Protein AF-A0A9N9C4Y1-F1 (afdb_monomer_lite)

Radius of gyration: 11.54 Å; chains: 1; bounding box: 32×22×26 Å

Organism: NCBI:txid144679

pLDDT: mean 73.57, std 11.87, range [47.16, 89.56]

Sequence (72 aa):
MAEVNNPETMQSLCKKFEAILRSGATQLSPEAISDIITAKDSANALRNLAKKYNVSYERIREIWEFAIAINN

Secondary structure (DSSP, 8-state):
---TT-HHHHHHHHHHHHHHHHHTT----HHHHHHHHHS-S-HHHHHHHHHHHT--HHHHHHHHHHHHHH--

Structure (mmCIF, N/CA/C/O backbone):
data_AF-A0A9N9C4Y1-F1
#
_entry.id   AF-A0A9N9C4Y1-F1
#
loop_
_atom_site.group_PDB
_atom_site.id
_atom_site.type_symbol
_atom_site.label_atom_id
_atom_site.label_alt_id
_atom_site.label_comp_id
_atom_site.label_asym_id
_atom_site.label_entity_id
_atom_site.label_seq_id
_atom_site.pdbx_PDB_ins_code
_atom_site.Cartn_x
_atom_site.Cartn_y
_atom_site.Cartn_z
_atom_site.occupancy
_atom_site.B_iso_or_equiv
_atom_site.auth_seq_id
_atom_site.auth_comp_id
_atom_site.auth_asym_id
_atom_site.auth_atom_id
_atom_site.pdbx_PDB_model_num
ATOM 1 N N . MET A 1 1 ? 19.300 -0.927 -13.202 1.00 50.53 1 MET A N 1
ATOM 2 C CA . MET A 1 1 ? 18.982 -0.648 -11.783 1.00 50.53 1 MET A CA 1
ATOM 3 C C . MET A 1 1 ? 19.028 0.856 -11.587 1.00 50.53 1 MET A C 1
ATOM 5 O O . MET A 1 1 ? 19.998 1.448 -12.033 1.00 50.53 1 MET A O 1
ATOM 9 N N . ALA A 1 2 ? 18.013 1.399 -10.909 1.00 52.56 2 ALA A N 1
ATOM 10 C CA . ALA A 1 2 ? 17.797 2.803 -10.533 1.00 52.56 2 ALA A CA 1
ATOM 11 C C . ALA A 1 2 ? 17.101 3.709 -11.568 1.00 52.56 2 ALA A C 1
ATOM 13 O O . ALA A 1 2 ? 17.754 4.401 -12.332 1.00 52.56 2 ALA A O 1
ATOM 14 N N . GLU A 1 3 ? 15.770 3.801 -11.464 1.00 47.16 3 GLU A N 1
ATOM 15 C CA . GLU A 1 3 ? 15.059 5.070 -11.702 1.00 47.16 3 GLU A CA 1
ATOM 16 C C . GLU A 1 3 ? 13.876 5.263 -10.727 1.00 47.16 3 GLU A C 1
ATOM 18 O O . GLU A 1 3 ? 12.852 5.856 -11.037 1.00 47.16 3 GLU A O 1
ATOM 23 N N . VAL A 1 4 ? 14.032 4.787 -9.485 1.00 49.28 4 VAL A N 1
ATOM 24 C CA . VAL A 1 4 ? 13.041 4.984 -8.402 1.00 49.28 4 VAL A CA 1
ATOM 25 C C . VAL A 1 4 ? 13.135 6.396 -7.785 1.00 49.28 4 VAL A C 1
ATOM 27 O O . VAL A 1 4 ? 12.472 6.695 -6.802 1.00 49.28 4 VAL A O 1
ATOM 30 N N . ASN A 1 5 ? 13.972 7.279 -8.345 1.00 51.16 5 ASN A N 1
ATOM 31 C CA . ASN A 1 5 ? 14.236 8.625 -7.821 1.00 51.16 5 ASN A CA 1
ATOM 32 C C . ASN A 1 5 ? 13.703 9.751 -8.719 1.00 51.16 5 ASN A C 1
ATOM 34 O O . ASN A 1 5 ? 14.016 10.911 -8.459 1.00 51.16 5 ASN A O 1
ATOM 38 N N . ASN A 1 6 ? 12.917 9.448 -9.761 1.00 54.06 6 ASN A N 1
ATOM 39 C CA . ASN A 1 6 ? 12.303 10.501 -10.565 1.00 54.06 6 ASN A CA 1
ATOM 40 C C . ASN A 1 6 ? 10.958 10.919 -9.925 1.00 54.06 6 ASN A C 1
ATOM 42 O O . ASN A 1 6 ? 10.032 10.104 -9.849 1.00 54.06 6 ASN A O 1
ATOM 46 N N . PRO A 1 7 ? 10.815 12.163 -9.427 1.00 53.34 7 PRO A N 1
ATOM 47 C CA . PRO A 1 7 ? 9.617 12.606 -8.704 1.00 53.34 7 PRO A CA 1
ATOM 48 C C . PRO A 1 7 ? 8.346 12.573 -9.567 1.00 53.34 7 PRO A C 1
ATOM 50 O O . PRO A 1 7 ? 7.238 12.479 -9.039 1.00 53.34 7 PRO A O 1
ATOM 53 N N . GLU A 1 8 ? 8.492 12.589 -10.893 1.00 57.09 8 GLU A N 1
ATOM 54 C CA . GLU A 1 8 ? 7.386 12.477 -11.848 1.00 57.09 8 GLU A CA 1
ATOM 55 C C . GLU A 1 8 ? 6.756 11.076 -11.847 1.00 57.09 8 GLU A C 1
ATOM 57 O O . GLU A 1 8 ? 5.530 10.940 -11.917 1.00 57.09 8 GLU A O 1
ATOM 62 N N . THR A 1 9 ? 7.568 10.029 -11.672 1.00 64.88 9 THR A N 1
ATOM 63 C CA . THR A 1 9 ? 7.110 8.633 -11.613 1.00 64.88 9 THR A CA 1
ATOM 64 C C . THR A 1 9 ? 6.311 8.387 -10.337 1.00 64.88 9 THR A C 1
ATOM 66 O O . THR A 1 9 ? 5.227 7.806 -10.385 1.00 64.88 9 THR A O 1
ATOM 69 N N . MET A 1 10 ? 6.780 8.927 -9.208 1.00 60.81 10 MET A N 1
ATOM 70 C CA . MET A 1 10 ? 6.092 8.844 -7.915 1.00 60.81 10 MET A CA 1
ATOM 71 C C . MET A 1 10 ? 4.752 9.595 -7.931 1.00 60.81 10 MET A C 1
ATOM 73 O O . MET A 1 10 ? 3.752 9.105 -7.412 1.00 60.81 10 MET A O 1
ATOM 77 N N . GLN A 1 11 ? 4.699 10.763 -8.580 1.00 64.75 11 GLN A N 1
ATOM 78 C CA . GLN A 1 11 ? 3.473 11.557 -8.687 1.00 64.75 11 GLN A CA 1
ATOM 79 C C . GLN A 1 11 ? 2.427 10.890 -9.599 1.00 64.75 11 GLN A C 1
ATOM 81 O O . GLN A 1 11 ? 1.231 10.906 -9.298 1.00 64.75 11 GLN A O 1
ATOM 86 N N . SER A 1 12 ? 2.875 10.258 -10.688 1.00 68.69 12 SER A N 1
ATOM 87 C CA . SER A 1 12 ? 2.023 9.464 -11.583 1.00 68.69 12 SER A CA 1
ATOM 88 C C . SER A 1 12 ? 1.497 8.194 -1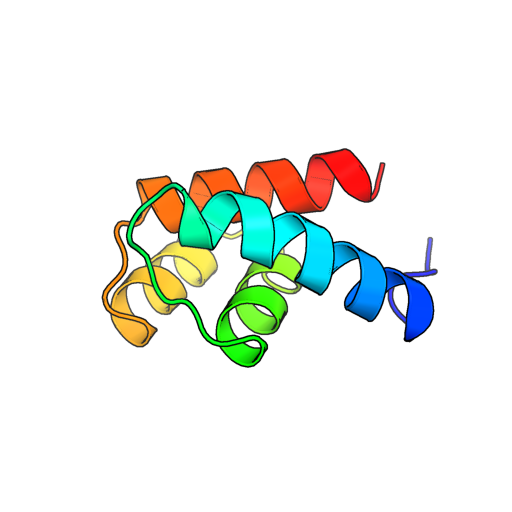0.898 1.00 68.69 12 SER A C 1
ATOM 90 O O . SER A 1 12 ? 0.309 7.874 -11.005 1.00 68.69 12 SER A O 1
ATOM 92 N N . LEU A 1 13 ? 2.346 7.518 -10.114 1.00 69.00 13 LEU A N 1
ATOM 93 C CA . LEU A 1 13 ? 1.965 6.385 -9.265 1.00 69.00 13 LEU A CA 1
ATOM 94 C C . LEU A 1 13 ? 0.915 6.800 -8.231 1.00 69.00 13 LEU A C 1
ATOM 96 O O . LEU A 1 13 ? -0.139 6.170 -8.169 1.00 69.00 13 LEU A O 1
ATOM 100 N N . CYS A 1 14 ? 1.138 7.889 -7.488 1.00 67.12 14 CYS A N 1
ATOM 101 C CA . CYS A 1 14 ? 0.174 8.407 -6.515 1.00 67.12 14 CYS A CA 1
ATOM 102 C C . CYS A 1 14 ? -1.202 8.670 -7.140 1.00 67.12 14 CYS A C 1
ATOM 104 O O . CYS A 1 14 ? -2.201 8.234 -6.578 1.00 67.12 14 CYS A O 1
ATOM 106 N N . LYS A 1 15 ? -1.274 9.280 -8.333 1.00 70.25 15 LYS A N 1
ATOM 107 C CA . LYS A 1 15 ? -2.554 9.502 -9.037 1.00 70.25 15 LYS A CA 1
ATOM 108 C C . LYS A 1 15 ? -3.253 8.200 -9.443 1.00 70.25 15 LYS A C 1
ATOM 110 O O . LYS A 1 15 ? -4.476 8.103 -9.344 1.00 70.25 15 LYS A O 1
ATOM 115 N N . LYS A 1 16 ? -2.502 7.188 -9.896 1.00 69.50 16 LYS A N 1
ATOM 116 C CA . LYS A 1 16 ? -3.069 5.864 -10.215 1.00 69.50 16 LYS A CA 1
ATOM 117 C C . LYS A 1 16 ? -3.566 5.150 -8.959 1.00 69.50 16 LYS A C 1
ATOM 119 O O . LYS A 1 16 ? -4.643 4.557 -8.984 1.00 69.50 16 LYS A O 1
ATOM 124 N N . PHE A 1 17 ? -2.826 5.253 -7.856 1.00 71.50 17 PHE A N 1
ATOM 125 C CA . PHE A 1 17 ? -3.245 4.707 -6.571 1.00 71.50 17 PHE A CA 1
ATOM 126 C C . PHE A 1 17 ? -4.449 5.443 -5.992 1.00 71.50 17 PHE A C 1
ATOM 128 O O . PHE A 1 17 ? -5.344 4.775 -5.490 1.00 71.50 17 PHE A O 1
ATOM 135 N N . GLU A 1 18 ? -4.548 6.768 -6.120 1.00 67.75 18 GLU A N 1
ATOM 136 C CA . GLU A 1 18 ? -5.732 7.525 -5.697 1.00 67.75 18 GLU A CA 1
ATOM 137 C C . GLU A 1 18 ? -7.012 6.969 -6.325 1.00 67.75 18 GLU A C 1
ATOM 139 O O . GLU A 1 18 ? -7.999 6.779 -5.619 1.00 67.75 18 GLU A O 1
ATOM 144 N N . ALA A 1 19 ? -7.002 6.629 -7.617 1.00 66.12 19 ALA A N 1
ATOM 145 C CA . ALA A 1 19 ? -8.167 6.034 -8.272 1.00 66.12 19 ALA A CA 1
ATOM 146 C C . ALA A 1 19 ? -8.548 4.662 -7.672 1.00 66.12 19 ALA A C 1
ATOM 148 O O . ALA A 1 19 ? -9.726 4.392 -7.427 1.00 66.12 19 ALA A O 1
ATOM 149 N N . ILE A 1 20 ? -7.557 3.816 -7.374 1.00 64.56 20 ILE A N 1
ATOM 150 C CA . ILE A 1 20 ? -7.750 2.468 -6.804 1.00 64.56 20 ILE A CA 1
ATOM 151 C C . ILE A 1 20 ? -8.195 2.536 -5.335 1.00 64.56 20 ILE A C 1
ATOM 153 O O . ILE A 1 20 ? -9.057 1.773 -4.892 1.00 64.56 20 ILE A O 1
ATOM 157 N N . LEU A 1 21 ? -7.627 3.467 -4.574 1.00 65.50 21 LEU A N 1
ATOM 158 C CA . LEU A 1 21 ? -7.917 3.687 -3.159 1.00 65.50 21 LEU A CA 1
ATOM 159 C C . LEU A 1 21 ? -9.294 4.314 -2.960 1.00 65.50 21 LEU A C 1
ATOM 161 O O . LEU A 1 21 ? -10.051 3.874 -2.091 1.00 65.50 21 LEU A O 1
ATOM 165 N N . ARG A 1 22 ? -9.665 5.263 -3.828 1.00 62.59 22 ARG A N 1
ATOM 166 C CA . ARG A 1 22 ? -10.992 5.887 -3.841 1.00 62.59 22 ARG A CA 1
ATOM 167 C C . ARG A 1 22 ? -12.092 4.885 -4.185 1.00 62.59 22 ARG A C 1
ATOM 169 O O . ARG A 1 22 ? -13.189 4.999 -3.650 1.00 62.59 22 ARG A O 1
ATOM 176 N N . SER A 1 23 ? -11.791 3.874 -5.004 1.00 61.72 23 SER A N 1
ATOM 177 C CA . SER A 1 23 ? -12.732 2.793 -5.321 1.00 61.72 23 SER A CA 1
ATOM 178 C C . SER A 1 23 ? -12.891 1.758 -4.195 1.00 61.72 23 SER A C 1
ATOM 180 O O . SER A 1 23 ? -13.876 1.026 -4.198 1.00 61.72 23 SER A O 1
ATOM 182 N N . GLY A 1 24 ? -11.946 1.674 -3.248 1.00 58.88 24 GLY A N 1
ATOM 183 C CA . GLY A 1 24 ? -11.911 0.641 -2.202 1.00 58.88 24 GLY A CA 1
ATOM 184 C C . GLY A 1 24 ? -12.207 1.126 -0.779 1.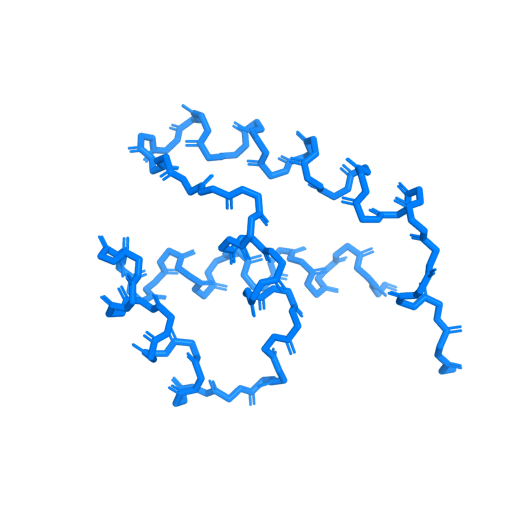00 58.88 24 GLY A C 1
ATOM 185 O O . GLY A 1 24 ? -11.900 0.402 0.163 1.00 58.88 24 GLY A O 1
ATOM 186 N N . ALA A 1 25 ? -12.719 2.352 -0.599 1.00 57.12 25 ALA A N 1
ATOM 187 C CA . ALA A 1 25 ? -12.976 2.977 0.712 1.00 57.12 25 ALA A CA 1
ATOM 188 C C . ALA A 1 25 ? -11.764 3.014 1.672 1.00 57.12 25 ALA A C 1
ATOM 190 O O . ALA A 1 25 ? -11.909 3.277 2.863 1.00 57.12 25 ALA A O 1
ATOM 191 N N . THR A 1 26 ? -10.553 2.768 1.166 1.00 64.38 26 THR A N 1
ATOM 192 C CA . THR A 1 26 ? -9.330 2.762 1.967 1.00 64.38 26 THR A CA 1
ATOM 193 C C . THR A 1 26 ? -8.621 4.085 1.726 1.00 64.38 26 THR A C 1
ATOM 195 O O . THR A 1 26 ? -7.881 4.235 0.755 1.00 64.38 26 THR A O 1
ATOM 198 N N . GLN A 1 27 ? -8.881 5.069 2.584 1.00 67.56 27 GLN A N 1
ATOM 199 C CA . GLN A 1 27 ? -8.188 6.355 2.549 1.00 67.56 27 GLN A CA 1
ATOM 200 C C . GLN A 1 27 ? -6.754 6.167 3.064 1.00 67.56 27 GLN A C 1
ATOM 202 O O . GLN A 1 27 ? -6.472 6.333 4.247 1.00 67.56 27 GLN A O 1
ATOM 207 N N . LEU A 1 28 ? -5.844 5.775 2.173 1.00 74.38 28 LEU A N 1
ATOM 208 C CA . LEU A 1 28 ? -4.415 5.807 2.459 1.00 74.38 28 LEU A CA 1
ATOM 209 C C . LEU A 1 28 ? -3.850 7.179 2.113 1.00 74.38 28 LEU A C 1
ATOM 211 O O . LEU A 1 28 ? -4.101 7.716 1.034 1.00 74.38 28 LEU A O 1
ATOM 215 N N . SER A 1 29 ? -3.050 7.723 3.025 1.00 78.88 29 SER A N 1
ATOM 216 C CA . SER A 1 29 ? -2.286 8.939 2.767 1.00 78.88 29 SER A CA 1
ATOM 217 C C . SER A 1 29 ? -1.196 8.685 1.715 1.00 78.88 29 SER A C 1
ATOM 219 O O . SER A 1 29 ? -0.674 7.569 1.636 1.00 78.88 29 SER A O 1
ATOM 221 N N . PRO A 1 30 ? -0.763 9.713 0.964 1.00 74.62 30 PRO A N 1
ATOM 222 C CA . PRO A 1 30 ? 0.358 9.607 0.025 1.00 74.62 30 PRO A CA 1
ATOM 223 C C . PRO A 1 30 ? 1.635 9.046 0.668 1.00 74.62 30 PRO A C 1
ATOM 225 O O . PRO A 1 30 ? 2.350 8.256 0.057 1.00 74.62 30 PRO A O 1
ATOM 228 N N . GLU A 1 31 ? 1.887 9.391 1.934 1.00 81.25 31 GLU A N 1
ATOM 229 C CA . GLU A 1 31 ? 2.987 8.830 2.726 1.00 81.25 31 GLU A CA 1
ATOM 230 C C . GLU A 1 31 ? 2.862 7.315 2.910 1.00 81.25 31 GLU A C 1
ATOM 232 O O . GLU A 1 31 ? 3.850 6.604 2.777 1.00 81.25 31 GLU A O 1
ATOM 237 N N . ALA A 1 32 ? 1.650 6.805 3.152 1.00 81.00 32 ALA A N 1
ATOM 238 C CA . ALA A 1 32 ? 1.414 5.373 3.295 1.00 81.00 32 ALA A CA 1
ATOM 239 C C . ALA A 1 32 ? 1.694 4.622 1.995 1.00 81.00 32 ALA A C 1
ATOM 241 O O . ALA A 1 32 ? 2.311 3.565 2.011 1.00 81.00 32 ALA A O 1
ATOM 242 N N . ILE A 1 33 ? 1.286 5.197 0.865 1.00 78.75 33 ILE A N 1
ATOM 243 C CA . ILE A 1 33 ? 1.563 4.651 -0.465 1.00 78.75 33 ILE A CA 1
ATOM 244 C C . ILE A 1 33 ? 3.077 4.614 -0.708 1.00 78.75 33 ILE A C 1
ATOM 246 O O . ILE A 1 33 ? 3.599 3.588 -1.131 1.00 78.75 33 ILE A O 1
ATOM 250 N N . SER A 1 34 ? 3.793 5.691 -0.374 1.00 80.31 34 SER A N 1
ATOM 251 C CA . SER A 1 34 ? 5.256 5.756 -0.474 1.00 80.31 34 SER A CA 1
ATOM 252 C C . SER A 1 34 ? 5.950 4.690 0.388 1.00 80.31 34 SER A C 1
ATOM 254 O O . SER A 1 34 ? 6.800 3.948 -0.108 1.00 80.31 34 SER A O 1
ATOM 256 N N . ASP A 1 35 ? 5.548 4.547 1.655 1.00 84.94 35 ASP A N 1
ATOM 257 C CA . ASP A 1 35 ? 6.032 3.501 2.570 1.00 84.94 35 ASP A CA 1
ATOM 258 C C . ASP A 1 35 ? 5.782 2.090 1.992 1.00 84.94 35 ASP A C 1
ATOM 260 O O . ASP A 1 35 ? 6.654 1.225 2.062 1.00 84.94 35 ASP A O 1
ATOM 264 N N . ILE A 1 36 ? 4.612 1.850 1.382 1.00 83.19 36 ILE A N 1
ATOM 265 C CA . ILE A 1 36 ? 4.269 0.555 0.770 1.00 83.19 36 ILE A CA 1
ATOM 266 C C . ILE A 1 36 ? 5.140 0.290 -0.457 1.00 83.19 36 ILE A C 1
ATOM 268 O O . ILE A 1 36 ? 5.745 -0.771 -0.532 1.00 83.19 36 ILE A O 1
ATOM 272 N N . ILE A 1 37 ? 5.260 1.238 -1.391 1.00 78.44 37 ILE A N 1
ATOM 273 C CA . ILE A 1 37 ? 6.074 1.084 -2.612 1.00 78.44 37 ILE A CA 1
ATOM 274 C C . ILE A 1 37 ? 7.550 0.842 -2.264 1.00 78.44 37 ILE A C 1
ATOM 276 O O . ILE A 1 37 ? 8.228 0.048 -2.915 1.00 78.44 37 ILE A O 1
ATOM 280 N N . THR A 1 38 ? 8.056 1.521 -1.231 1.00 81.50 38 THR A N 1
ATOM 281 C CA . THR A 1 38 ? 9.456 1.408 -0.796 1.00 81.50 38 THR A CA 1
ATOM 282 C C . THR A 1 38 ? 9.724 0.193 0.089 1.00 81.50 38 THR A C 1
ATOM 284 O O . THR A 1 38 ? 10.891 -0.144 0.326 1.00 81.50 38 THR A O 1
ATOM 287 N N . ALA A 1 39 ? 8.683 -0.513 0.541 1.00 81.56 39 ALA A N 1
ATOM 288 C CA . ALA A 1 39 ? 8.842 -1.769 1.250 1.00 81.56 39 ALA A CA 1
ATOM 289 C C . ALA A 1 39 ? 9.500 -2.799 0.319 1.00 81.56 39 ALA A C 1
ATOM 291 O O . ALA A 1 39 ? 8.877 -3.350 -0.589 1.00 81.56 39 ALA A O 1
ATOM 292 N N . LYS A 1 40 ? 10.786 -3.086 0.556 1.00 68.69 40 LYS A N 1
ATOM 293 C CA . LYS A 1 40 ? 11.455 -4.257 -0.029 1.00 68.69 40 LYS A CA 1
ATOM 294 C C . LYS A 1 40 ? 10.649 -5.489 0.345 1.00 68.69 40 LYS A C 1
ATOM 296 O O . LYS A 1 40 ? 10.404 -5.629 1.538 1.00 68.69 40 LYS A O 1
ATOM 301 N N . ASP A 1 41 ? 10.296 -6.321 -0.641 1.00 69.06 41 ASP A N 1
ATOM 302 C CA . ASP A 1 41 ? 9.517 -7.573 -0.560 1.00 69.06 41 ASP A CA 1
ATOM 303 C C . ASP A 1 41 ? 9.714 -8.336 0.759 1.00 69.06 41 ASP A C 1
ATOM 305 O O . ASP A 1 41 ? 10.504 -9.266 0.894 1.00 69.06 41 ASP A O 1
ATOM 309 N N . SER A 1 42 ? 9.060 -7.860 1.806 1.00 78.00 42 SER A N 1
ATOM 310 C CA . SER A 1 42 ? 9.286 -8.315 3.162 1.00 78.00 42 SER A CA 1
ATOM 311 C C . SER A 1 42 ? 7.918 -8.372 3.771 1.00 78.00 42 SER A C 1
ATOM 313 O O . SER A 1 42 ? 7.318 -7.354 4.125 1.00 78.00 42 SER A O 1
ATOM 315 N N . ALA A 1 43 ? 7.414 -9.595 3.895 1.00 79.50 43 ALA A N 1
ATOM 316 C CA . ALA A 1 43 ? 6.132 -9.856 4.526 1.00 79.50 43 ALA A CA 1
ATOM 317 C C . ALA A 1 43 ? 6.042 -9.195 5.913 1.00 79.50 43 ALA A C 1
ATOM 319 O O . ALA A 1 43 ? 4.967 -8.756 6.320 1.00 79.50 43 ALA A O 1
ATOM 320 N N . ASN A 1 44 ? 7.177 -9.057 6.612 1.00 85.44 44 ASN A N 1
ATOM 321 C CA . ASN A 1 44 ? 7.253 -8.361 7.889 1.00 85.44 44 ASN A CA 1
ATOM 322 C C . ASN A 1 44 ? 7.080 -6.838 7.750 1.00 85.44 44 ASN A C 1
ATOM 324 O O . ASN A 1 44 ? 6.364 -6.236 8.549 1.00 85.44 44 ASN A O 1
ATOM 328 N N . ALA A 1 45 ? 7.675 -6.221 6.722 1.00 86.25 45 ALA A N 1
ATOM 329 C CA . ALA A 1 45 ? 7.477 -4.802 6.424 1.00 86.25 45 ALA A CA 1
ATOM 330 C C . ALA A 1 45 ? 6.011 -4.522 6.069 1.00 86.25 45 ALA A C 1
ATOM 332 O O . ALA A 1 45 ? 5.374 -3.711 6.734 1.00 86.25 45 ALA A O 1
ATOM 333 N N . LEU A 1 46 ? 5.431 -5.274 5.127 1.00 85.38 46 LEU A N 1
ATOM 334 C CA . LEU A 1 46 ? 4.022 -5.126 4.737 1.00 85.38 46 LEU A CA 1
ATOM 335 C C . LEU A 1 46 ? 3.068 -5.330 5.928 1.00 85.38 46 LEU A C 1
ATOM 337 O O . LEU A 1 46 ? 2.105 -4.584 6.096 1.00 85.38 46 LEU A O 1
ATOM 341 N N . ARG A 1 47 ? 3.359 -6.292 6.816 1.00 87.88 47 ARG A N 1
ATOM 342 C CA . ARG A 1 47 ? 2.577 -6.519 8.043 1.00 87.88 47 ARG A CA 1
ATOM 343 C C . ARG A 1 47 ? 2.710 -5.372 9.051 1.00 87.88 47 ARG A C 1
ATOM 345 O O . ARG A 1 47 ? 1.732 -5.052 9.726 1.00 87.88 47 ARG A O 1
ATOM 352 N N . ASN A 1 48 ? 3.879 -4.743 9.158 1.00 89.56 48 ASN A N 1
ATOM 353 C CA . ASN A 1 48 ? 4.049 -3.547 9.984 1.00 89.56 48 ASN A CA 1
ATOM 354 C C . ASN A 1 48 ? 3.290 -2.347 9.404 1.00 89.56 48 ASN A C 1
ATOM 356 O O . ASN A 1 48 ? 2.647 -1.629 10.166 1.00 89.56 48 ASN A O 1
ATOM 360 N N . LEU A 1 49 ? 3.288 -2.171 8.080 1.00 88.19 49 LEU A N 1
ATOM 361 C CA . LEU A 1 49 ? 2.531 -1.107 7.412 1.00 88.19 49 LEU A CA 1
ATOM 362 C C . LEU A 1 49 ? 1.016 -1.303 7.559 1.00 88.19 49 LEU A C 1
ATOM 364 O O . LEU A 1 49 ? 0.307 -0.350 7.871 1.00 88.19 49 LEU A O 1
ATOM 368 N N . ALA A 1 50 ? 0.531 -2.543 7.452 1.00 87.94 50 ALA A N 1
ATOM 369 C CA . ALA A 1 50 ? -0.865 -2.898 7.717 1.00 87.94 50 ALA A CA 1
ATOM 370 C C . ALA A 1 50 ? -1.319 -2.444 9.116 1.00 87.94 50 ALA A C 1
ATOM 372 O O . ALA A 1 50 ? -2.357 -1.803 9.275 1.00 87.94 50 ALA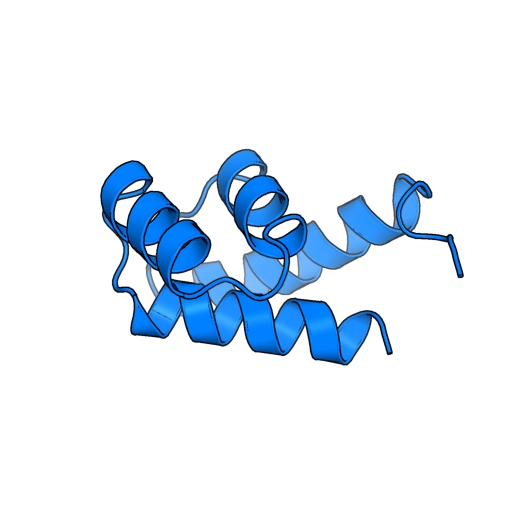 A O 1
ATOM 373 N N . LYS A 1 51 ? -0.492 -2.693 10.140 1.00 89.06 51 LYS A N 1
ATOM 374 C CA . LYS A 1 51 ? -0.760 -2.227 11.509 1.00 89.06 51 LYS A CA 1
ATOM 375 C C . LYS A 1 51 ? -0.656 -0.705 11.638 1.00 89.06 51 LYS A C 1
ATOM 377 O O . LYS A 1 51 ? -1.530 -0.104 12.253 1.00 89.06 51 LYS A O 1
ATOM 382 N N . LYS A 1 52 ? 0.387 -0.098 11.057 1.00 88.50 52 LYS A N 1
ATOM 383 C CA . LYS A 1 52 ? 0.668 1.351 11.105 1.00 88.50 52 LYS A CA 1
ATOM 384 C C . LYS A 1 52 ? -0.485 2.173 10.531 1.00 88.50 52 LYS A C 1
ATOM 386 O O . LYS A 1 52 ? -0.860 3.176 11.124 1.00 88.50 52 LYS A O 1
ATOM 391 N N . TYR A 1 53 ? -1.053 1.731 9.411 1.00 85.56 53 TYR A N 1
ATOM 392 C CA . TYR A 1 53 ? -2.121 2.447 8.709 1.00 85.56 53 TYR A CA 1
ATOM 393 C C . TYR A 1 53 ? -3.523 1.913 8.997 1.00 85.56 53 TYR A C 1
ATOM 395 O O . TYR A 1 53 ? -4.483 2.419 8.429 1.00 85.56 53 TYR A O 1
ATOM 403 N N . ASN A 1 54 ? -3.652 0.917 9.879 1.00 85.56 54 ASN A N 1
ATOM 404 C CA . ASN A 1 54 ? -4.920 0.249 10.174 1.00 85.56 54 ASN A CA 1
ATOM 405 C C . ASN A 1 54 ? -5.624 -0.277 8.906 1.00 85.56 54 ASN A C 1
ATOM 407 O O . ASN A 1 54 ? -6.830 -0.142 8.727 1.00 85.56 54 ASN A O 1
ATOM 411 N N . VAL A 1 55 ? -4.843 -0.880 8.011 1.00 83.50 55 VAL A N 1
ATOM 412 C CA . VAL A 1 55 ? -5.309 -1.450 6.744 1.00 83.50 55 VAL A CA 1
ATOM 413 C C . VAL A 1 55 ? -5.021 -2.944 6.730 1.00 83.50 55 VAL A C 1
ATOM 415 O O . VAL A 1 55 ? -4.018 -3.403 7.272 1.00 83.50 55 VAL A O 1
ATOM 418 N N . SER A 1 56 ? -5.897 -3.724 6.101 1.00 86.62 56 SER A N 1
ATOM 419 C CA . SER A 1 56 ? -5.712 -5.168 5.962 1.00 86.62 56 SER A CA 1
ATOM 420 C C . SER A 1 56 ? -4.401 -5.500 5.249 1.00 86.62 56 SER A C 1
ATOM 422 O O . SER A 1 56 ? -4.037 -4.868 4.257 1.00 86.62 56 SER A O 1
ATOM 424 N N . TYR A 1 57 ? -3.715 -6.544 5.718 1.00 86.62 57 TYR A N 1
ATOM 425 C CA . TYR A 1 57 ? -2.487 -7.031 5.084 1.00 86.62 57 TYR A CA 1
ATOM 426 C C . TYR A 1 57 ? -2.696 -7.366 3.601 1.00 86.62 57 TYR A C 1
ATOM 428 O O . TYR A 1 57 ? -1.855 -7.014 2.781 1.00 86.62 57 TYR A O 1
ATOM 436 N N . GLU A 1 58 ? -3.831 -7.979 3.251 1.00 86.25 58 GLU A N 1
ATOM 437 C CA . GLU A 1 58 ? -4.205 -8.261 1.859 1.00 86.25 58 GLU A CA 1
ATOM 438 C C . GLU A 1 58 ? -4.233 -6.990 1.014 1.00 86.25 58 GLU A C 1
ATOM 440 O O . GLU A 1 58 ? -3.644 -6.957 -0.058 1.00 86.25 58 GLU A O 1
ATOM 445 N N . ARG A 1 59 ? -4.810 -5.907 1.543 1.00 82.19 59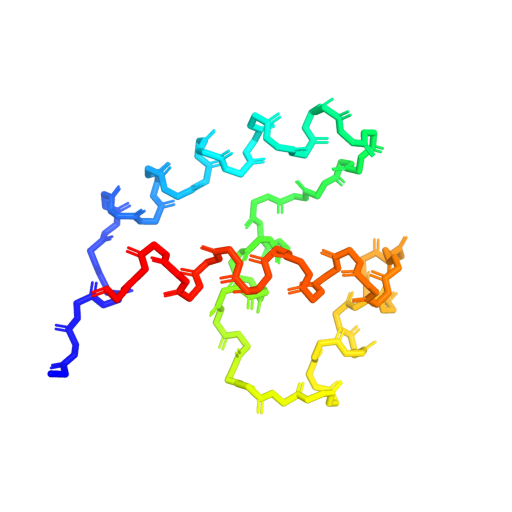 ARG A N 1
ATOM 446 C CA . ARG A 1 59 ? -4.914 -4.641 0.822 1.00 82.19 59 ARG A CA 1
ATOM 447 C C . ARG A 1 59 ? -3.555 -3.973 0.626 1.00 82.19 59 ARG A C 1
ATOM 449 O O . ARG A 1 59 ? -3.264 -3.479 -0.457 1.00 82.19 59 ARG A O 1
ATOM 456 N N . ILE A 1 60 ? -2.701 -3.997 1.653 1.00 85.56 60 ILE A N 1
ATOM 457 C CA . ILE A 1 60 ? -1.301 -3.554 1.546 1.00 85.56 60 ILE A CA 1
ATOM 458 C C . ILE A 1 60 ? -0.549 -4.385 0.492 1.00 85.56 60 ILE A C 1
ATOM 460 O O . ILE A 1 60 ? 0.203 -3.825 -0.304 1.00 85.56 60 ILE A O 1
ATOM 464 N N . ARG A 1 61 ? -0.763 -5.707 0.468 1.00 85.88 61 ARG A N 1
ATOM 465 C CA . ARG A 1 61 ? -0.136 -6.630 -0.487 1.00 85.88 61 ARG A CA 1
ATOM 466 C C . ARG A 1 61 ? -0.602 -6.370 -1.920 1.00 85.88 61 ARG A C 1
ATOM 468 O O . ARG A 1 61 ? 0.249 -6.278 -2.792 1.00 85.88 61 ARG A O 1
ATOM 475 N N . GLU A 1 62 ? -1.898 -6.164 -2.153 1.00 84.00 62 GLU A N 1
ATOM 476 C CA . GLU A 1 62 ? -2.434 -5.786 -3.470 1.00 84.00 62 GLU A CA 1
ATOM 477 C C . GLU A 1 62 ? -1.796 -4.492 -3.996 1.00 84.00 62 GLU A C 1
ATOM 479 O O . GLU A 1 62 ? -1.378 -4.422 -5.149 1.00 84.00 62 GLU A O 1
ATOM 484 N N . ILE A 1 63 ? -1.699 -3.464 -3.144 1.00 80.50 63 ILE A N 1
ATOM 485 C CA . ILE A 1 63 ? -1.097 -2.169 -3.499 1.00 80.50 63 ILE A CA 1
ATOM 486 C C . ILE A 1 63 ? 0.381 -2.347 -3.846 1.00 80.50 63 ILE A C 1
ATOM 488 O O . ILE A 1 63 ? 0.858 -1.776 -4.825 1.00 80.50 63 ILE A O 1
ATOM 492 N N . TRP A 1 64 ? 1.095 -3.151 -3.061 1.00 85.12 64 TRP A N 1
ATOM 493 C CA . TRP A 1 64 ? 2.497 -3.462 -3.301 1.00 85.12 64 TRP A CA 1
ATOM 494 C C . TRP A 1 64 ? 2.703 -4.239 -4.610 1.00 85.12 64 TRP A C 1
ATOM 496 O O . TRP A 1 64 ? 3.522 -3.834 -5.432 1.00 85.12 64 TRP A O 1
ATOM 506 N N . GLU A 1 65 ? 1.922 -5.295 -4.862 1.00 83.06 65 GLU A N 1
ATOM 507 C CA . GLU A 1 65 ? 1.978 -6.064 -6.115 1.00 83.06 65 GLU A CA 1
ATOM 508 C C . GLU A 1 65 ? 1.693 -5.161 -7.326 1.00 83.06 65 GLU A C 1
ATOM 510 O O . GLU A 1 65 ? 2.403 -5.219 -8.330 1.00 83.06 65 GLU A O 1
ATOM 515 N N . PHE A 1 66 ? 0.717 -4.256 -7.206 1.00 78.69 66 PHE A N 1
ATOM 516 C CA . PHE A 1 66 ? 0.403 -3.279 -8.247 1.00 78.69 66 PHE A CA 1
ATOM 517 C C . PHE A 1 66 ? 1.540 -2.268 -8.469 1.00 78.69 66 PHE A C 1
ATOM 519 O O . PHE A 1 66 ? 1.845 -1.923 -9.609 1.00 78.69 66 PHE A O 1
ATOM 526 N N . ALA A 1 67 ? 2.201 -1.815 -7.398 1.00 77.1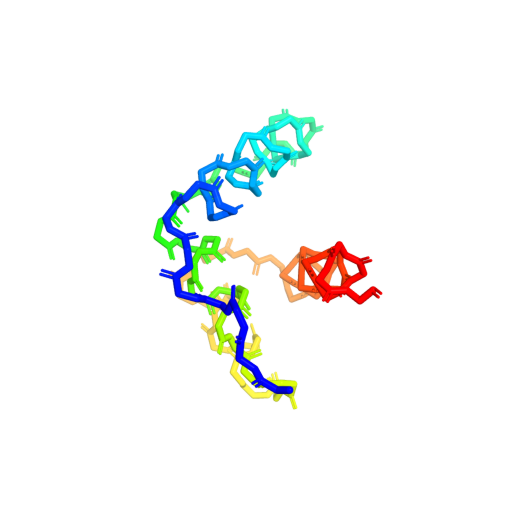2 67 ALA A N 1
ATOM 527 C CA . ALA A 1 67 ? 3.347 -0.910 -7.480 1.00 77.12 67 ALA A CA 1
ATOM 528 C C . ALA A 1 67 ? 4.529 -1.549 -8.216 1.00 77.12 67 ALA A C 1
ATOM 530 O O . ALA A 1 67 ? 5.119 -0.924 -9.099 1.00 77.12 67 ALA A O 1
ATOM 531 N N . ILE A 1 68 ? 4.851 -2.799 -7.877 1.00 79.38 68 ILE A N 1
ATOM 532 C CA . ILE A 1 68 ? 5.931 -3.556 -8.515 1.00 79.38 68 ILE A CA 1
ATOM 533 C C . ILE A 1 68 ? 5.608 -3.826 -9.987 1.00 79.38 68 ILE A C 1
ATOM 535 O O . ILE A 1 68 ? 6.490 -3.671 -10.827 1.00 79.38 68 ILE A O 1
ATOM 539 N N . ALA A 1 69 ? 4.355 -4.161 -10.313 1.00 77.81 69 ALA A N 1
ATOM 540 C CA . ALA A 1 69 ? 3.919 -4.416 -11.686 1.00 77.81 69 ALA A CA 1
ATOM 541 C C . ALA A 1 69 ? 3.980 -3.179 -12.599 1.00 77.81 69 ALA A C 1
ATOM 543 O O . ALA A 1 69 ? 4.115 -3.329 -13.806 1.00 77.81 69 ALA A O 1
ATOM 544 N N . ILE A 1 70 ? 3.874 -1.962 -12.052 1.00 69.19 70 ILE A N 1
ATOM 545 C CA . ILE A 1 70 ? 4.057 -0.719 -12.824 1.00 69.19 70 ILE A CA 1
ATOM 546 C C . ILE A 1 70 ? 5.544 -0.385 -13.010 1.00 69.19 70 ILE A C 1
ATOM 548 O O . ILE A 1 70 ? 5.908 0.282 -13.975 1.00 69.19 70 ILE A O 1
ATOM 552 N N . ASN A 1 71 ? 6.396 -0.802 -12.073 1.00 61.41 71 ASN A N 1
ATOM 553 C CA . ASN A 1 71 ? 7.822 -0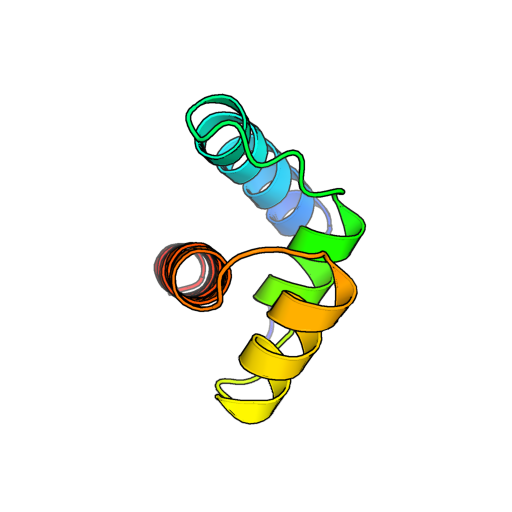.480 -12.064 1.00 61.41 71 ASN A CA 1
ATOM 554 C C . ASN A 1 71 ? 8.683 -1.445 -12.912 1.00 61.41 71 ASN A C 1
ATOM 556 O O . ASN A 1 71 ? 9.897 -1.258 -12.986 1.00 61.41 71 ASN A O 1
ATOM 560 N N . ASN A 1 72 ? 8.087 -2.479 -13.511 1.00 53.09 72 ASN A N 1
ATOM 561 C CA . ASN A 1 72 ? 8.760 -3.531 -14.282 1.00 53.09 72 ASN A CA 1
ATOM 562 C C . ASN A 1 72 ? 8.225 -3.559 -15.718 1.00 53.09 72 ASN A C 1
ATOM 564 O O . ASN A 1 72 ? 9.042 -3.754 -16.642 1.00 53.09 72 ASN A O 1
#

Foldseek 3Di:
DDDPPDVVVLVVLLVVVCVVCVVVVQPDDSVLLVQLCPPDPDLVSLVVSCVVSVHDSVVSVVSNVVSVVVVD